Protein AF-A0A0M0EBL1-F1 (afdb_monomer_lite)

Radius of gyration: 18.57 Å; chains: 1; bounding box: 41×46×45 Å

Organism: Komagataeibacter europaeus (NCBI:txid33995)

Foldseek 3Di:
DDLCVPDDFDPAQVSQLVCLLVLLVSVVVDPLLVLLVVLLVVCVVVPPDPVLSVVLVVLVVVLVVLSVCSNVPPDRDGSVVSSSVSVVSSVVSSCSSVCVVVVVPDDPVVVVVVVVVVVVVCVVDPDPD

Structure (mmCIF, N/CA/C/O backbone):
data_AF-A0A0M0EBL1-F1
#
_entry.id   AF-A0A0M0EBL1-F1
#
loop_
_atom_site.group_PDB
_atom_site.id
_atom_site.type_symbol
_atom_site.label_atom_id
_atom_site.label_alt_id
_atom_site.label_comp_id
_atom_site.label_asym_id
_atom_site.label_entity_id
_atom_site.label_seq_id
_atom_site.pdbx_PDB_ins_code
_atom_site.Cartn_x
_atom_site.Cartn_y
_atom_site.Cartn_z
_atom_site.occupancy
_atom_site.B_iso_or_equiv
_atom_site.auth_seq_id
_atom_site.auth_comp_id
_atom_site.auth_asym_id
_atom_site.auth_atom_id
_atom_site.pdbx_PDB_model_num
ATOM 1 N N . MET A 1 1 ? -10.973 3.419 -10.672 1.00 40.84 1 MET A N 1
ATOM 2 C CA . MET A 1 1 ? -10.122 3.968 -11.747 1.00 40.84 1 MET A CA 1
ATOM 3 C C . MET A 1 1 ? -8.668 3.792 -11.347 1.00 40.84 1 MET A C 1
ATOM 5 O O . MET A 1 1 ? -8.331 4.115 -10.212 1.00 40.84 1 MET A O 1
ATOM 9 N N . SER A 1 2 ? -7.864 3.174 -12.217 1.00 51.56 2 SER A N 1
ATOM 10 C CA . SER A 1 2 ? -6.427 2.976 -11.997 1.00 51.56 2 SER A CA 1
ATOM 11 C C . SER A 1 2 ? -5.729 4.333 -12.048 1.00 51.56 2 SER A C 1
ATOM 13 O O . SER A 1 2 ? -5.888 5.044 -13.029 1.00 51.56 2 SER A O 1
ATOM 15 N N . ILE A 1 3 ? -4.988 4.693 -10.998 1.00 57.34 3 ILE A N 1
ATOM 16 C CA . ILE A 1 3 ? -4.195 5.938 -10.930 1.00 57.34 3 ILE A CA 1
ATOM 17 C C . ILE A 1 3 ? -2.992 5.890 -11.888 1.00 57.34 3 ILE A C 1
ATOM 19 O O . ILE A 1 3 ? -2.405 6.918 -12.183 1.00 57.34 3 ILE A O 1
ATOM 23 N N . LEU A 1 4 ? -2.690 4.717 -12.455 1.00 63.62 4 LEU A N 1
ATOM 24 C CA . LEU A 1 4 ? -1.672 4.550 -13.494 1.00 63.62 4 LEU A CA 1
ATOM 25 C C . LEU A 1 4 ? -2.173 4.992 -14.886 1.00 63.62 4 LEU A C 1
ATOM 27 O O . LEU A 1 4 ? -1.568 4.633 -15.887 1.00 63.62 4 LEU A O 1
ATOM 31 N N . SER A 1 5 ? -3.308 5.700 -14.978 1.00 58.47 5 SER A N 1
ATOM 32 C CA . SER A 1 5 ? -4.013 5.992 -16.238 1.00 58.47 5 SER A CA 1
ATOM 33 C C . SER A 1 5 ? -3.237 6.853 -17.234 1.00 58.47 5 SER A C 1
ATOM 35 O O . SER A 1 5 ? -3.636 6.927 -18.391 1.00 58.47 5 SER A O 1
ATOM 37 N N . GLU A 1 6 ? -2.163 7.507 -16.799 1.00 59.78 6 GLU A N 1
ATOM 38 C CA . GLU A 1 6 ? -1.393 8.437 -17.631 1.00 59.78 6 GLU A CA 1
ATOM 39 C C . GLU A 1 6 ? -0.140 7.806 -18.247 1.00 59.78 6 GLU A C 1
ATOM 41 O O . GLU A 1 6 ? 0.386 8.321 -19.230 1.00 59.78 6 GLU A O 1
ATOM 46 N N . LEU A 1 7 ? 0.332 6.681 -17.705 1.00 63.81 7 LEU A N 1
ATOM 47 C CA . LEU A 1 7 ? 1.529 6.003 -18.194 1.00 63.81 7 LEU A CA 1
ATOM 48 C C . LEU A 1 7 ? 1.127 4.749 -18.970 1.00 63.81 7 LEU A C 1
ATOM 50 O O . LEU A 1 7 ? 0.432 3.866 -18.462 1.00 63.81 7 LEU A O 1
ATOM 54 N N . ALA A 1 8 ? 1.550 4.698 -20.233 1.00 68.31 8 ALA A N 1
ATOM 55 C CA . ALA A 1 8 ? 1.314 3.555 -21.101 1.00 68.31 8 ALA A CA 1
ATOM 56 C C . ALA A 1 8 ? 2.033 2.307 -20.569 1.00 68.31 8 ALA A C 1
ATOM 58 O O . ALA A 1 8 ? 3.132 2.390 -20.017 1.00 68.31 8 ALA A O 1
ATOM 59 N N . ILE A 1 9 ? 1.425 1.138 -20.784 1.00 79.38 9 ILE A N 1
ATOM 60 C CA . ILE A 1 9 ? 2.048 -0.156 -20.487 1.00 79.38 9 ILE A CA 1
ATOM 61 C C . ILE A 1 9 ? 3.363 -0.236 -21.284 1.00 79.38 9 ILE A C 1
ATOM 63 O O . ILE A 1 9 ? 3.323 -0.079 -22.508 1.00 79.38 9 ILE A O 1
ATOM 67 N N . PRO A 1 10 ? 4.520 -0.450 -20.632 1.00 76.12 10 PRO A N 1
ATOM 68 C CA . PRO A 1 10 ? 5.790 -0.540 -21.335 1.00 76.12 10 PRO A CA 1
ATOM 69 C C . PRO A 1 10 ? 5.803 -1.787 -22.224 1.00 76.12 10 PRO A C 1
ATOM 71 O O . PRO A 1 10 ? 5.422 -2.874 -21.792 1.00 76.12 10 PRO A O 1
ATOM 74 N N . LEU A 1 11 ? 6.252 -1.632 -23.469 1.00 76.94 11 LEU A N 1
ATOM 75 C CA . LEU A 1 11 ? 6.288 -2.712 -24.462 1.00 76.94 11 LEU A CA 1
ATOM 76 C C . LEU A 1 11 ? 7.684 -3.336 -24.593 1.00 76.94 11 LEU A C 1
ATOM 78 O O . LEU A 1 11 ? 7.825 -4.426 -25.146 1.00 76.94 11 LEU A O 1
ATOM 82 N N . THR A 1 12 ? 8.715 -2.659 -24.081 1.00 79.50 12 THR A N 1
ATOM 83 C CA . THR A 1 12 ? 10.103 -3.136 -24.062 1.00 79.50 12 THR A CA 1
ATOM 84 C C . THR A 1 12 ? 10.696 -3.072 -22.657 1.00 79.50 12 THR A C 1
ATOM 86 O O . THR A 1 12 ? 10.212 -2.348 -21.789 1.00 79.50 12 THR A O 1
ATOM 89 N N . ARG A 1 13 ? 11.793 -3.807 -22.435 1.00 76.19 13 ARG A N 1
ATOM 90 C CA . ARG A 1 13 ? 12.517 -3.798 -21.156 1.00 76.19 13 ARG A CA 1
ATOM 91 C C . ARG A 1 13 ? 13.063 -2.414 -20.798 1.00 76.19 13 ARG A C 1
ATOM 93 O O . ARG A 1 13 ? 12.970 -2.020 -19.644 1.00 76.19 13 ARG A O 1
ATOM 100 N N . GLU A 1 14 ? 13.630 -1.701 -21.766 1.00 77.06 14 GLU A N 1
ATOM 101 C CA . GLU A 1 14 ? 14.154 -0.340 -21.568 1.00 77.06 14 GLU A CA 1
ATOM 102 C C . GLU A 1 14 ? 13.026 0.608 -21.154 1.00 77.06 14 GLU A C 1
ATOM 104 O O . GLU A 1 14 ? 13.131 1.271 -20.129 1.00 77.06 14 GLU A O 1
ATOM 109 N N . GLN A 1 15 ? 11.875 0.533 -21.830 1.00 79.50 15 GLN A N 1
ATOM 110 C CA . GLN A 1 15 ? 10.682 1.273 -21.419 1.00 79.50 15 GLN A CA 1
ATOM 111 C C . GLN A 1 15 ? 10.203 0.864 -20.024 1.00 79.50 15 GLN A C 1
ATOM 113 O O . GLN A 1 15 ? 9.741 1.717 -19.274 1.00 79.50 15 GLN A O 1
ATOM 118 N N . SER A 1 16 ? 10.292 -0.416 -19.643 1.00 80.69 16 SER A N 1
ATOM 119 C CA . SER A 1 16 ? 9.931 -0.847 -18.287 1.00 80.69 16 SER A CA 1
ATOM 120 C C . SER A 1 16 ? 10.831 -0.223 -17.225 1.00 80.69 16 SER A C 1
ATOM 122 O O . SER A 1 16 ? 10.315 0.144 -16.174 1.00 80.69 16 SER A O 1
ATOM 124 N N . ILE A 1 17 ? 12.134 -0.091 -17.495 1.00 78.25 17 ILE A N 1
ATOM 125 C CA . ILE A 1 17 ? 13.097 0.579 -16.608 1.00 78.25 17 ILE A CA 1
ATOM 126 C C . ILE A 1 17 ? 12.751 2.066 -16.502 1.00 78.25 17 ILE A C 1
ATOM 128 O O . ILE A 1 17 ? 12.546 2.558 -15.395 1.00 78.25 17 ILE A O 1
ATOM 132 N N . ASP A 1 18 ? 12.572 2.744 -17.636 1.00 79.25 18 ASP A N 1
ATOM 133 C CA . ASP A 1 18 ? 12.299 4.186 -17.673 1.00 79.25 18 ASP A CA 1
ATOM 134 C C . ASP A 1 18 ? 10.945 4.552 -17.038 1.00 79.25 18 ASP A C 1
ATOM 136 O O . ASP A 1 18 ? 10.793 5.602 -16.412 1.00 79.25 18 ASP A O 1
ATOM 140 N N . THR A 1 19 ? 9.939 3.680 -17.167 1.00 86.19 19 THR A N 1
ATOM 141 C CA . THR A 1 19 ? 8.587 3.926 -16.631 1.00 86.19 19 THR A CA 1
ATOM 142 C C . THR A 1 19 ? 8.412 3.504 -15.175 1.00 86.19 19 THR A C 1
ATOM 144 O O . THR A 1 19 ? 7.526 4.033 -14.501 1.00 86.19 19 THR A O 1
ATOM 147 N N . ALA A 1 20 ? 9.229 2.585 -14.650 1.00 90.50 20 ALA A N 1
ATOM 148 C CA . ALA A 1 20 ? 9.057 2.061 -13.294 1.00 90.50 20 ALA A CA 1
ATOM 149 C C . ALA A 1 20 ? 9.201 3.139 -12.213 1.00 90.50 20 ALA A C 1
ATOM 151 O O . ALA A 1 20 ? 8.329 3.250 -11.344 1.00 90.50 20 ALA A O 1
ATOM 152 N N . SER A 1 21 ? 10.233 3.981 -12.304 1.00 90.06 21 SER A N 1
ATOM 153 C CA . SER A 1 21 ? 10.425 5.085 -11.359 1.00 90.06 21 SER A CA 1
ATOM 154 C C . SER A 1 21 ? 9.275 6.098 -11.452 1.00 90.06 21 SER A C 1
ATOM 156 O O . SER A 1 21 ? 8.808 6.597 -10.430 1.00 90.06 21 SER A O 1
ATOM 158 N N . ALA A 1 22 ? 8.734 6.339 -12.653 1.00 89.69 22 ALA A N 1
ATOM 159 C CA . ALA A 1 22 ? 7.569 7.206 -12.835 1.00 89.69 22 ALA A CA 1
ATOM 160 C C . ALA A 1 22 ? 6.302 6.622 -12.181 1.00 89.69 22 ALA A C 1
ATOM 162 O O . ALA A 1 22 ? 5.546 7.353 -11.537 1.00 89.69 22 ALA A O 1
ATOM 163 N N . TYR A 1 23 ? 6.091 5.301 -12.264 1.00 92.31 23 TYR A N 1
ATOM 164 C CA . TYR A 1 23 ? 5.023 4.638 -11.514 1.00 92.31 23 TYR A CA 1
ATOM 165 C C . TYR A 1 23 ? 5.208 4.789 -10.003 1.00 92.31 23 TYR A C 1
ATOM 167 O O . TYR A 1 23 ? 4.228 5.054 -9.307 1.00 92.31 23 TYR A O 1
ATOM 175 N N . ALA A 1 24 ? 6.432 4.653 -9.480 1.00 93.69 24 ALA A N 1
ATOM 176 C CA . ALA A 1 24 ? 6.692 4.856 -8.055 1.00 93.69 24 ALA A CA 1
ATOM 177 C C . ALA A 1 24 ? 6.256 6.258 -7.601 1.00 93.69 24 ALA A C 1
ATOM 179 O O . ALA A 1 24 ? 5.511 6.384 -6.627 1.00 93.69 24 ALA A O 1
ATOM 180 N N . GLU A 1 25 ? 6.638 7.298 -8.345 1.00 91.88 25 GLU A N 1
ATOM 181 C CA . GLU A 1 25 ? 6.262 8.685 -8.048 1.00 91.88 25 GLU A CA 1
ATOM 182 C C . GLU A 1 25 ? 4.747 8.917 -8.122 1.00 91.88 25 GLU A C 1
ATOM 184 O O . GLU A 1 25 ? 4.162 9.510 -7.209 1.00 91.88 25 GLU A O 1
ATOM 189 N N . GLN A 1 26 ? 4.067 8.375 -9.138 1.00 91.44 26 GLN A N 1
ATOM 190 C CA . GLN A 1 26 ? 2.604 8.453 -9.222 1.00 91.44 26 GLN A CA 1
ATOM 191 C C . GLN A 1 26 ? 1.916 7.772 -8.034 1.00 91.44 26 GLN A C 1
ATOM 193 O O . GLN A 1 26 ? 0.955 8.305 -7.468 1.00 91.44 26 GLN A O 1
ATOM 198 N N . ILE A 1 27 ? 2.407 6.602 -7.618 1.00 93.25 27 ILE A N 1
ATOM 199 C CA . ILE A 1 27 ? 1.842 5.873 -6.481 1.00 93.25 27 ILE A CA 1
ATOM 200 C C . ILE A 1 27 ? 2.079 6.646 -5.176 1.00 93.25 27 ILE A C 1
ATOM 202 O O . ILE A 1 27 ? 1.147 6.773 -4.376 1.00 93.25 27 ILE A O 1
ATOM 206 N N . LYS A 1 28 ? 3.272 7.218 -4.968 1.00 93.19 28 LYS A N 1
ATOM 207 C CA . LYS A 1 28 ? 3.573 8.078 -3.808 1.00 93.19 28 LYS A CA 1
ATOM 208 C C . LYS A 1 28 ? 2.675 9.314 -3.756 1.00 93.19 28 LYS A C 1
ATOM 210 O O . LYS A 1 28 ? 2.193 9.690 -2.688 1.00 93.19 28 LYS A O 1
ATOM 215 N N . GLY A 1 29 ? 2.406 9.920 -4.913 1.00 90.56 29 GLY A N 1
ATOM 216 C CA . GLY A 1 29 ? 1.493 11.053 -5.052 1.00 90.56 29 GLY A CA 1
ATOM 217 C C . GLY A 1 29 ? 0.014 10.698 -4.864 1.00 90.56 29 GLY A C 1
ATOM 218 O O . GLY A 1 29 ? -0.812 11.600 -4.674 1.00 90.56 29 GLY A O 1
ATOM 219 N N . SER A 1 30 ? -0.334 9.407 -4.884 1.00 90.31 30 SER A N 1
ATOM 220 C CA . SER A 1 30 ? -1.722 8.961 -4.933 1.00 90.31 30 SER A CA 1
ATOM 221 C C . SER A 1 30 ? -2.546 9.415 -3.716 1.00 90.31 30 SER A C 1
ATOM 223 O O . SER A 1 30 ? -2.118 9.267 -2.565 1.00 90.31 30 SER A O 1
ATOM 225 N N . PRO A 1 31 ? -3.790 9.896 -3.925 1.00 91.31 31 PRO A N 1
ATOM 226 C CA . PRO A 1 31 ? -4.696 10.217 -2.823 1.00 91.31 31 PRO A CA 1
ATOM 227 C C . PRO A 1 31 ? -4.925 9.025 -1.894 1.00 91.31 31 PRO A C 1
ATOM 229 O O . PRO A 1 31 ? -5.029 9.188 -0.686 1.00 91.31 31 PRO A O 1
ATOM 232 N N . ARG A 1 32 ? -4.946 7.812 -2.451 1.00 89.88 32 ARG A N 1
ATOM 233 C CA . ARG A 1 32 ? -5.242 6.595 -1.701 1.00 89.88 32 ARG A CA 1
ATOM 234 C C . ARG A 1 32 ? -4.150 6.227 -0.700 1.00 89.88 32 ARG A C 1
ATOM 236 O O . ARG A 1 32 ? -4.478 5.832 0.412 1.00 89.88 32 ARG A O 1
ATOM 243 N N . LEU A 1 33 ? -2.876 6.402 -1.051 1.00 91.38 33 LEU A N 1
ATOM 244 C CA . LEU A 1 33 ? -1.782 6.193 -0.101 1.00 91.38 33 LEU A CA 1
ATOM 245 C C . LEU A 1 33 ? -1.860 7.199 1.062 1.00 91.38 33 LEU A C 1
ATOM 247 O O . LEU A 1 33 ? -1.676 6.826 2.220 1.00 91.38 33 LEU A O 1
ATOM 251 N N . LYS A 1 34 ? -2.227 8.457 0.771 1.00 92.69 34 LYS A N 1
ATOM 252 C CA . LYS A 1 34 ? -2.482 9.484 1.799 1.00 92.69 34 LYS A CA 1
ATOM 253 C C . LYS A 1 34 ? -3.669 9.107 2.692 1.00 92.69 34 LYS A C 1
ATOM 255 O O . LYS A 1 34 ? -3.595 9.249 3.910 1.00 92.69 34 LYS A O 1
ATOM 260 N N . THR A 1 35 ? -4.749 8.596 2.103 1.00 93.69 35 THR A N 1
ATOM 261 C CA . THR A 1 35 ? -5.931 8.126 2.837 1.00 93.69 35 THR A CA 1
ATOM 262 C C . THR A 1 35 ? -5.615 6.915 3.721 1.00 93.69 35 THR A C 1
ATOM 264 O O . THR A 1 35 ? -6.038 6.895 4.873 1.00 93.69 35 THR A O 1
ATOM 267 N N . LEU A 1 36 ? -4.789 5.971 3.257 1.00 95.12 36 LEU A N 1
ATOM 268 C CA . LEU A 1 36 ? -4.292 4.859 4.073 1.00 95.12 36 LEU A CA 1
ATOM 269 C C . LEU A 1 36 ? -3.507 5.358 5.295 1.00 95.12 36 LEU A C 1
ATOM 271 O O . LEU A 1 36 ? -3.781 4.928 6.416 1.00 95.12 36 LEU A O 1
ATOM 275 N N . ALA A 1 37 ? -2.576 6.300 5.108 1.00 94.81 37 ALA A N 1
ATOM 276 C CA . ALA A 1 37 ? -1.832 6.893 6.221 1.00 94.81 37 ALA A CA 1
ATOM 277 C C . ALA A 1 37 ? -2.770 7.560 7.245 1.00 94.81 37 ALA A C 1
ATOM 279 O O . ALA A 1 37 ? -2.623 7.348 8.453 1.00 94.81 37 ALA A O 1
ATOM 280 N N . TYR A 1 38 ? -3.776 8.299 6.763 1.00 95.38 38 TYR A N 1
ATOM 281 C CA . TYR A 1 38 ? -4.814 8.896 7.604 1.00 95.38 38 TYR A CA 1
ATOM 282 C C . TYR A 1 38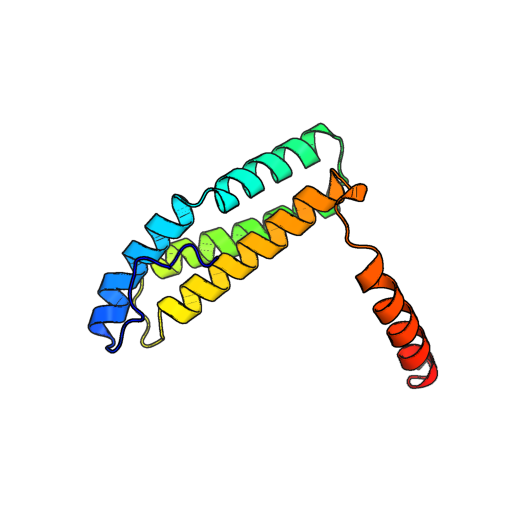 ? -5.593 7.840 8.402 1.00 95.38 38 TYR A C 1
ATOM 284 O O . TYR A 1 38 ? -5.688 7.951 9.624 1.00 95.38 38 TYR A O 1
ATOM 292 N N . TRP A 1 39 ? -6.111 6.789 7.756 1.00 94.88 39 TRP A N 1
ATOM 293 C CA . TRP A 1 39 ? -6.887 5.756 8.452 1.00 94.88 39 TRP A CA 1
ATOM 294 C C . TRP A 1 39 ? -6.051 4.950 9.430 1.00 94.88 39 TRP A C 1
ATOM 296 O O . TRP A 1 39 ? -6.530 4.649 10.520 1.00 94.88 39 TRP A O 1
ATOM 306 N N . ARG A 1 40 ? -4.793 4.652 9.097 1.00 94.81 40 ARG A N 1
ATOM 307 C CA . ARG A 1 40 ? -3.864 4.001 10.024 1.00 94.81 40 ARG A CA 1
ATOM 308 C C . ARG A 1 40 ? -3.671 4.849 11.281 1.00 94.81 40 ARG A C 1
ATOM 310 O O . ARG A 1 40 ? -3.728 4.321 12.390 1.00 94.81 40 ARG A O 1
ATOM 317 N N . PHE A 1 41 ? -3.449 6.156 11.127 1.00 95.31 41 PHE A N 1
ATOM 318 C CA . PHE A 1 41 ? -3.310 7.074 12.261 1.00 95.31 41 PHE A CA 1
ATOM 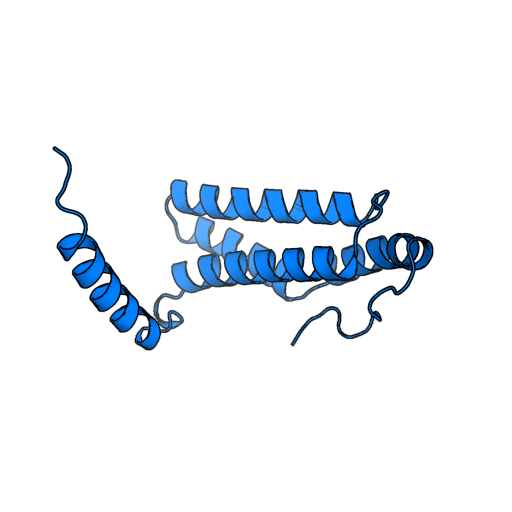319 C C . PHE A 1 41 ? -4.594 7.129 13.101 1.00 95.31 41 PHE A C 1
ATOM 321 O O . PHE A 1 41 ? -4.548 6.904 14.309 1.00 95.31 41 PHE A O 1
ATOM 328 N N . ARG A 1 42 ? -5.750 7.306 12.451 1.00 95.38 42 ARG A N 1
ATOM 329 C CA . ARG A 1 42 ? -7.066 7.324 13.108 1.00 95.38 42 ARG A CA 1
ATOM 330 C C . ARG A 1 42 ? -7.386 6.022 13.836 1.00 95.38 42 ARG A C 1
ATOM 332 O O . ARG A 1 42 ? -7.929 6.071 14.933 1.00 95.38 42 ARG A O 1
ATOM 339 N N . ALA A 1 43 ? -7.022 4.871 13.271 1.00 94.00 43 ALA A N 1
ATOM 340 C CA . ALA A 1 43 ? -7.196 3.577 13.921 1.00 94.00 43 ALA A CA 1
ATOM 341 C C . ALA A 1 43 ? -6.434 3.487 15.238 1.00 94.00 43 ALA A C 1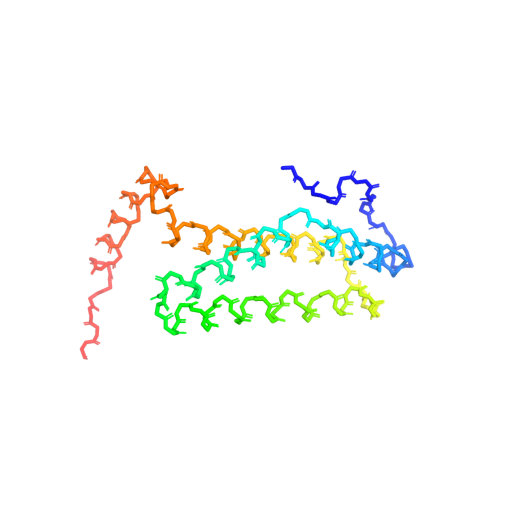
ATOM 343 O O . ALA A 1 43 ? -6.977 3.013 16.235 1.00 94.00 43 ALA A O 1
ATOM 344 N N . LYS A 1 44 ? -5.212 4.018 15.277 1.00 93.62 44 LYS A N 1
ATOM 345 C CA . LYS A 1 44 ? -4.439 4.088 16.515 1.00 93.62 44 LYS A CA 1
ATOM 346 C C . LYS A 1 44 ? -5.080 5.033 17.539 1.00 93.62 44 LYS A C 1
ATOM 348 O O . LYS A 1 44 ? -5.188 4.659 18.701 1.00 93.62 44 LYS A O 1
ATOM 353 N N . GLU A 1 45 ? -5.518 6.223 17.123 1.00 95.25 45 GLU A N 1
ATOM 354 C CA . GLU A 1 45 ? -6.169 7.197 18.019 1.00 95.25 45 GLU A CA 1
ATOM 355 C C . GLU A 1 45 ? -7.469 6.668 18.635 1.00 95.25 45 GLU A C 1
ATOM 357 O O . GLU A 1 45 ? -7.754 6.936 19.797 1.00 95.25 45 GLU A O 1
ATOM 362 N N . GLN A 1 46 ? -8.243 5.893 17.875 1.00 94.00 46 GLN A N 1
ATOM 363 C CA . GLN A 1 46 ? -9.506 5.309 18.335 1.00 94.00 46 GLN A CA 1
ATOM 364 C C . GLN A 1 46 ? -9.327 4.010 19.136 1.00 94.00 46 GLN A C 1
ATOM 366 O O . GLN A 1 46 ? -10.303 3.318 19.417 1.00 94.00 46 GLN A O 1
ATOM 371 N N . GLY A 1 47 ? -8.093 3.659 19.509 1.00 93.81 47 GLY A N 1
ATOM 372 C CA . GLY A 1 47 ? -7.823 2.501 20.358 1.00 93.81 47 GLY A CA 1
ATOM 373 C C . GLY A 1 47 ? -8.007 1.156 19.653 1.00 93.81 47 GLY A C 1
ATOM 374 O O . GLY A 1 47 ? -8.350 0.172 20.308 1.00 93.81 47 GLY A O 1
ATOM 375 N N . ALA A 1 48 ? -7.781 1.083 18.334 1.00 94.62 48 ALA A N 1
ATOM 376 C CA . ALA A 1 48 ? -7.773 -0.201 17.641 1.00 94.62 48 ALA A CA 1
ATOM 377 C C . ALA A 1 48 ? -6.754 -1.167 18.286 1.00 94.62 48 ALA A C 1
ATOM 379 O O . ALA A 1 48 ? -5.664 -0.738 18.686 1.00 94.62 48 ALA A O 1
ATOM 380 N N . PRO A 1 49 ? -7.061 -2.476 18.367 1.00 96.50 49 PRO A N 1
ATOM 381 C CA . PRO A 1 49 ? -6.174 -3.472 18.933 1.00 96.50 49 PRO A CA 1
ATOM 382 C C . PRO A 1 49 ? -4.785 -3.436 18.309 1.00 96.50 49 PRO A C 1
ATOM 384 O O . PRO A 1 49 ? -4.621 -3.294 17.095 1.00 96.50 49 PRO A O 1
ATOM 387 N N . ALA A 1 50 ? -3.767 -3.667 19.137 1.00 95.12 50 ALA A N 1
ATOM 388 C CA . ALA A 1 50 ? -2.379 -3.656 18.688 1.00 95.12 50 ALA A CA 1
ATOM 389 C C . ALA A 1 50 ? -2.107 -4.659 17.551 1.00 95.12 50 ALA A C 1
ATOM 391 O O . ALA A 1 50 ? -1.293 -4.376 16.674 1.00 95.12 50 ALA A O 1
ATOM 392 N N . TRP A 1 51 ? -2.789 -5.811 17.535 1.00 96.06 51 TRP A N 1
ATOM 393 C CA . TRP A 1 51 ? -2.656 -6.793 16.452 1.00 96.06 51 TRP A CA 1
ATOM 394 C C . TRP A 1 51 ? -3.169 -6.250 15.111 1.00 96.06 51 TRP A C 1
ATOM 396 O O . TRP A 1 51 ? -2.560 -6.516 14.079 1.00 96.06 51 TRP A O 1
ATOM 406 N N . PHE A 1 52 ? -4.237 -5.446 15.125 1.00 95.50 52 PHE A N 1
ATOM 407 C CA . PHE A 1 52 ? -4.826 -4.866 13.920 1.00 95.50 52 PHE A CA 1
ATOM 408 C C . PHE A 1 52 ? -3.911 -3.791 13.333 1.00 95.50 52 PHE A C 1
ATOM 410 O O . PHE A 1 52 ? -3.625 -3.799 12.138 1.00 95.50 52 PHE A O 1
ATOM 417 N N . ILE A 1 53 ? -3.368 -2.921 14.191 1.00 95.81 53 ILE A N 1
ATOM 418 C CA . ILE A 1 53 ? -2.373 -1.925 13.777 1.00 95.81 53 ILE A CA 1
ATOM 419 C C . ILE A 1 53 ? -1.134 -2.606 13.189 1.00 95.81 53 ILE A C 1
ATOM 421 O O . ILE A 1 53 ? -0.686 -2.218 12.114 1.00 95.81 53 ILE A O 1
ATOM 425 N N . LYS A 1 54 ? -0.619 -3.660 13.838 1.00 95.69 54 LYS A N 1
ATOM 426 C CA . LYS A 1 54 ? 0.517 -4.433 13.312 1.00 95.69 54 LYS A CA 1
ATOM 427 C C . LYS A 1 54 ? 0.220 -5.050 11.946 1.00 95.69 54 LYS A C 1
ATOM 429 O O . LYS A 1 54 ? 1.090 -5.033 11.087 1.00 95.69 54 LYS A O 1
ATOM 434 N N . MET A 1 55 ? -0.987 -5.572 11.739 1.00 95.25 55 MET A N 1
ATOM 435 C CA . MET A 1 55 ? -1.397 -6.128 10.448 1.00 95.25 55 MET A CA 1
ATOM 436 C C . MET A 1 55 ? -1.394 -5.058 9.345 1.00 95.25 55 MET A C 1
ATOM 438 O O . MET A 1 55 ? -0.840 -5.302 8.278 1.00 95.25 55 MET A O 1
ATOM 442 N N . ILE A 1 56 ? -1.926 -3.856 9.608 1.00 94.88 56 ILE A N 1
ATOM 443 C CA . ILE A 1 56 ? -1.832 -2.735 8.654 1.00 94.88 56 ILE A CA 1
ATOM 444 C C . ILE A 1 56 ? -0.367 -2.365 8.397 1.00 94.88 56 ILE A C 1
ATOM 446 O O . ILE A 1 56 ? 0.022 -2.168 7.249 1.00 94.88 56 ILE A O 1
ATOM 450 N N . ASP A 1 57 ? 0.450 -2.273 9.447 1.00 95.75 57 ASP A N 1
ATOM 451 C CA . ASP A 1 57 ? 1.857 -1.887 9.323 1.00 95.75 57 ASP A CA 1
ATOM 452 C C . ASP A 1 57 ? 2.661 -2.907 8.488 1.00 95.75 57 ASP A C 1
ATOM 454 O O . ASP A 1 57 ? 3.553 -2.508 7.739 1.00 95.75 57 ASP A O 1
ATOM 458 N N . VAL A 1 58 ? 2.319 -4.202 8.543 1.00 96.00 58 VAL A N 1
ATOM 459 C CA . VAL A 1 58 ? 2.892 -5.234 7.658 1.00 96.00 58 VAL A CA 1
ATOM 460 C C . VAL A 1 58 ? 2.567 -4.941 6.192 1.00 96.00 58 VAL A C 1
ATOM 462 O O . VAL A 1 58 ? 3.479 -4.926 5.365 1.00 96.00 58 VAL A O 1
ATOM 465 N N . GLU A 1 59 ? 1.306 -4.650 5.868 1.00 94.62 59 GLU A N 1
ATOM 466 C CA . GLU A 1 59 ? 0.899 -4.311 4.497 1.00 94.62 59 GLU A CA 1
ATOM 467 C C . GLU A 1 59 ? 1.569 -3.020 4.006 1.00 94.62 59 GLU A C 1
ATOM 469 O O . GLU A 1 59 ? 2.085 -2.958 2.888 1.00 94.62 59 GLU A O 1
ATOM 474 N N . VAL A 1 60 ? 1.643 -1.996 4.862 1.00 95.31 60 VAL A N 1
ATOM 475 C CA . VAL A 1 60 ? 2.348 -0.740 4.564 1.00 95.31 60 VAL A CA 1
ATOM 476 C C . VAL A 1 60 ? 3.830 -0.996 4.293 1.00 95.31 60 VAL A C 1
ATOM 478 O O . VAL A 1 60 ? 4.371 -0.456 3.330 1.00 95.31 60 VAL A O 1
ATOM 481 N N . ASN A 1 61 ? 4.486 -1.853 5.076 1.00 96.50 61 ASN A N 1
ATOM 482 C CA . ASN A 1 61 ? 5.883 -2.211 4.848 1.00 96.50 61 ASN A CA 1
ATOM 483 C C . ASN A 1 61 ? 6.080 -2.926 3.499 1.00 96.50 61 ASN A C 1
ATOM 485 O O . ASN A 1 61 ? 7.036 -2.644 2.778 1.00 96.50 61 ASN A O 1
ATOM 489 N N . VAL A 1 62 ? 5.156 -3.812 3.111 1.00 96.44 62 VAL A N 1
ATOM 490 C CA . VAL A 1 62 ? 5.173 -4.434 1.777 1.00 96.44 62 VAL A CA 1
ATOM 491 C C . VAL A 1 62 ? 5.035 -3.374 0.683 1.00 96.44 62 VAL A C 1
ATOM 493 O O . VAL A 1 62 ? 5.790 -3.407 -0.288 1.00 96.44 62 VAL A O 1
ATOM 496 N N . ILE A 1 63 ? 4.116 -2.417 0.834 1.00 96.00 63 ILE A N 1
ATOM 497 C CA . ILE A 1 63 ? 3.926 -1.316 -0.122 1.00 96.00 63 ILE A CA 1
ATOM 498 C C . ILE A 1 63 ? 5.208 -0.484 -0.256 1.00 96.00 63 ILE A C 1
ATOM 500 O O . ILE A 1 63 ? 5.652 -0.254 -1.379 1.00 96.00 63 ILE A O 1
ATOM 504 N N . ILE A 1 64 ? 5.832 -0.093 0.861 1.00 96.19 64 ILE A N 1
ATOM 505 C CA . ILE A 1 64 ? 7.095 0.666 0.876 1.00 96.19 64 ILE A CA 1
ATOM 506 C C . ILE A 1 64 ? 8.186 -0.095 0.119 1.00 96.19 64 ILE A C 1
ATOM 508 O O . ILE A 1 64 ? 8.784 0.454 -0.802 1.00 96.19 64 ILE A O 1
ATOM 512 N N . ASN A 1 65 ? 8.395 -1.376 0.429 1.00 96.69 65 ASN A N 1
ATOM 513 C CA . ASN A 1 65 ? 9.408 -2.185 -0.252 1.00 96.69 65 ASN A CA 1
ATOM 514 C C . ASN A 1 65 ? 9.154 -2.295 -1.761 1.00 96.69 65 ASN A C 1
ATOM 516 O O . ASN A 1 65 ? 10.090 -2.306 -2.557 1.00 96.69 65 ASN A O 1
ATOM 520 N N . ARG A 1 66 ? 7.889 -2.368 -2.184 1.00 95.38 66 ARG A N 1
ATOM 521 C CA . ARG A 1 66 ? 7.547 -2.401 -3.612 1.00 95.38 66 ARG A CA 1
ATOM 522 C C . ARG A 1 66 ? 7.784 -1.065 -4.304 1.00 95.38 66 ARG A C 1
ATOM 524 O O . ARG A 1 66 ? 8.146 -1.078 -5.476 1.00 95.38 66 ARG A O 1
ATOM 531 N N . LEU A 1 67 ? 7.592 0.056 -3.612 1.00 95.56 67 LEU A N 1
ATOM 532 C CA . LEU A 1 67 ? 7.950 1.371 -4.143 1.00 95.56 67 LEU A CA 1
ATOM 533 C C . LEU A 1 67 ? 9.459 1.473 -4.363 1.00 95.56 67 LEU A C 1
ATOM 535 O O . LEU A 1 67 ? 9.855 1.803 -5.472 1.00 95.56 67 LEU A O 1
ATOM 539 N N . VAL A 1 68 ? 10.271 1.050 -3.389 1.00 96.06 68 VAL A N 1
ATOM 540 C CA . VAL A 1 68 ? 11.739 0.993 -3.536 1.00 96.06 68 VAL A CA 1
ATOM 541 C C . VAL A 1 68 ? 12.140 0.134 -4.739 1.00 96.06 68 VAL A C 1
ATOM 543 O O . VAL A 1 68 ? 12.948 0.545 -5.563 1.00 96.06 68 VAL A O 1
ATOM 546 N N . ILE A 1 69 ? 11.512 -1.035 -4.914 1.00 94.75 69 ILE A N 1
ATOM 547 C CA . ILE A 1 69 ? 11.769 -1.895 -6.082 1.00 94.75 69 ILE A CA 1
ATOM 548 C C . ILE A 1 69 ? 11.410 -1.199 -7.405 1.00 94.75 69 ILE A C 1
ATOM 550 O O . ILE A 1 69 ? 12.097 -1.425 -8.398 1.00 94.75 69 ILE A O 1
ATOM 554 N N . LEU A 1 70 ? 10.333 -0.409 -7.451 1.00 94.06 70 LEU A N 1
ATOM 555 C CA . LEU A 1 70 ? 9.958 0.363 -8.642 1.00 94.06 70 LEU A CA 1
ATOM 556 C C . LEU A 1 70 ? 10.939 1.507 -8.921 1.00 94.06 70 LEU A C 1
ATOM 558 O O . LEU A 1 70 ? 11.213 1.787 -10.082 1.00 94.06 70 LEU A O 1
ATOM 562 N N . GLU A 1 71 ? 11.480 2.146 -7.886 1.00 93.12 71 GLU A N 1
ATOM 563 C CA . GLU A 1 71 ? 12.494 3.196 -8.032 1.00 93.12 71 GLU A CA 1
ATOM 564 C C . GLU A 1 71 ? 13.815 2.642 -8.569 1.00 93.12 71 GLU A C 1
ATOM 566 O O . GLU A 1 71 ? 14.434 3.259 -9.431 1.00 93.12 71 GLU A O 1
ATOM 571 N N . GLU A 1 72 ? 14.207 1.458 -8.100 1.00 91.88 72 GLU A N 1
ATOM 572 C CA . GLU A 1 72 ? 15.454 0.770 -8.446 1.00 91.88 72 GLU A CA 1
ATOM 573 C C . GLU A 1 72 ? 15.220 -0.352 -9.473 1.00 91.88 72 GLU A C 1
ATOM 575 O O . GLU A 1 72 ? 15.782 -1.450 -9.380 1.00 91.88 72 GLU A O 1
ATOM 580 N N . TRP A 1 73 ? 14.332 -0.124 -10.445 1.00 90.88 73 TRP A N 1
ATOM 581 C CA . TRP A 1 73 ? 13.862 -1.188 -11.329 1.00 90.88 73 TRP A CA 1
ATOM 582 C C . TRP A 1 73 ? 14.966 -1.748 -12.235 1.00 90.88 73 TRP A C 1
ATOM 584 O O . TRP A 1 73 ? 15.235 -1.253 -13.323 1.00 90.88 73 TRP A O 1
ATOM 594 N N . GLY A 1 74 ? 15.576 -2.854 -11.810 1.00 82.06 74 GLY A N 1
ATOM 595 C CA . GLY A 1 74 ? 16.573 -3.601 -12.589 1.00 82.06 74 GLY A CA 1
ATOM 596 C C . GLY A 1 74 ? 16.046 -4.892 -13.227 1.00 82.06 74 GLY A C 1
ATOM 597 O O . GLY A 1 74 ? 16.824 -5.700 -13.741 1.00 82.06 74 GLY A O 1
ATOM 598 N N . ARG A 1 75 ? 14.736 -5.154 -13.149 1.00 75.25 75 ARG A N 1
ATOM 599 C CA . ARG A 1 75 ? 14.143 -6.464 -13.472 1.00 75.25 75 ARG A CA 1
ATOM 600 C C . ARG A 1 75 ? 13.735 -6.561 -14.944 1.00 75.25 75 ARG A C 1
ATOM 602 O O . ARG A 1 75 ? 13.357 -5.578 -15.564 1.00 75.25 75 ARG A O 1
ATOM 609 N N . ALA A 1 76 ? 13.742 -7.781 -15.485 1.00 69.44 76 ALA A N 1
ATOM 610 C CA . ALA A 1 76 ? 13.238 -8.072 -16.834 1.00 69.44 76 ALA A CA 1
ATOM 611 C C . ALA A 1 76 ? 11.698 -8.179 -16.916 1.00 69.44 76 ALA A C 1
ATOM 613 O O . ALA A 1 76 ? 11.166 -8.512 -17.969 1.00 69.44 76 ALA A O 1
ATOM 614 N N . GLY A 1 77 ? 10.991 -7.968 -15.800 1.00 76.62 77 GLY A N 1
ATOM 615 C CA . GLY A 1 77 ? 9.535 -8.088 -15.725 1.00 76.62 77 GLY A CA 1
ATOM 616 C C . GLY A 1 77 ? 8.797 -6.808 -16.119 1.00 76.62 77 GLY A C 1
ATOM 617 O O . GLY A 1 77 ? 9.391 -5.735 -16.197 1.00 76.62 77 GLY A O 1
ATOM 618 N N . ASP A 1 78 ? 7.482 -6.939 -16.294 1.00 85.81 78 ASP A N 1
ATOM 619 C CA . ASP A 1 78 ? 6.568 -5.829 -16.570 1.00 85.81 78 ASP A CA 1
ATOM 620 C C . ASP A 1 78 ? 6.379 -4.943 -15.322 1.00 85.81 78 ASP A C 1
ATOM 622 O O . ASP A 1 78 ? 5.774 -5.353 -14.320 1.00 85.81 78 ASP A O 1
ATOM 626 N N . SER A 1 79 ? 6.910 -3.719 -15.385 1.00 89.00 79 SER A N 1
ATOM 627 C CA . SER A 1 79 ? 6.798 -2.727 -14.313 1.00 89.00 79 SER A CA 1
ATOM 628 C C . SER A 1 79 ? 5.365 -2.222 -14.122 1.00 89.00 79 SER A C 1
ATOM 630 O O . SER A 1 79 ? 4.990 -1.913 -12.989 1.00 89.00 79 SER A O 1
ATOM 632 N N . TRP A 1 80 ? 4.519 -2.227 -15.162 1.00 90.06 80 TRP A N 1
ATOM 633 C CA . TRP A 1 80 ? 3.110 -1.835 -15.054 1.00 90.06 80 TRP A CA 1
ATOM 634 C C . TRP A 1 80 ? 2.299 -2.862 -14.270 1.00 90.06 80 TRP A C 1
ATOM 636 O O . TRP A 1 80 ? 1.533 -2.495 -13.373 1.00 90.06 80 TRP A O 1
ATOM 646 N N . ALA A 1 81 ? 2.483 -4.156 -14.546 1.00 88.94 81 ALA A N 1
ATOM 647 C CA . ALA A 1 81 ? 1.833 -5.213 -13.772 1.00 88.94 81 ALA A CA 1
ATOM 648 C C . ALA A 1 81 ? 2.261 -5.160 -12.297 1.00 88.94 81 ALA A C 1
ATOM 650 O O . ALA A 1 81 ? 1.434 -5.310 -11.390 1.00 88.94 81 ALA A O 1
ATOM 651 N N . PHE A 1 82 ? 3.545 -4.888 -12.045 1.00 92.38 8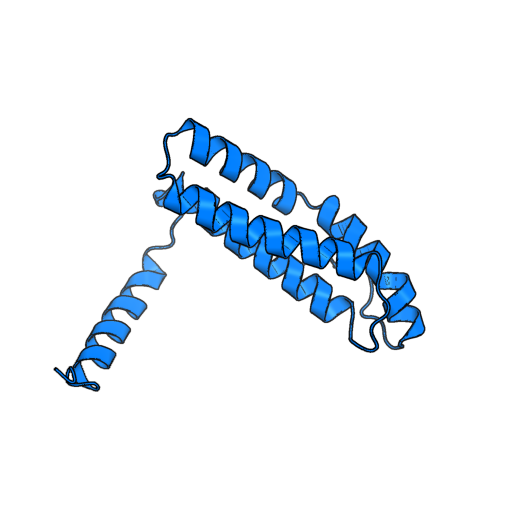2 PHE A N 1
ATOM 652 C CA . PHE A 1 82 ? 4.070 -4.738 -10.692 1.00 92.38 82 PHE A CA 1
ATOM 653 C C . PHE A 1 82 ? 3.484 -3.514 -9.974 1.00 92.38 82 PHE A C 1
ATOM 655 O O . PHE A 1 82 ? 2.996 -3.647 -8.850 1.00 92.38 82 PHE A O 1
ATOM 662 N N . ALA A 1 83 ? 3.452 -2.353 -10.630 1.00 93.25 83 ALA A N 1
ATOM 663 C CA . ALA A 1 83 ? 2.836 -1.130 -10.118 1.00 93.25 83 ALA A CA 1
ATOM 664 C C . ALA A 1 83 ? 1.331 -1.303 -9.858 1.00 93.25 83 ALA A C 1
ATOM 666 O O . ALA A 1 83 ? 0.825 -0.921 -8.799 1.00 93.25 83 ALA A O 1
ATOM 667 N N . SER A 1 84 ? 0.616 -1.956 -10.775 1.00 91.25 84 SER A N 1
ATOM 668 C CA . SER A 1 84 ? -0.813 -2.261 -10.642 1.00 91.25 84 SER A CA 1
ATOM 669 C C . SER A 1 84 ? -1.087 -3.148 -9.432 1.00 91.25 84 SER A C 1
ATOM 671 O O . SER A 1 84 ? -2.050 -2.930 -8.693 1.00 91.25 84 SER A O 1
ATOM 673 N N . HIS A 1 85 ? -0.222 -4.134 -9.189 1.00 92.94 85 HIS A N 1
ATOM 674 C CA . HIS A 1 85 ? -0.295 -4.959 -7.991 1.00 92.94 85 HIS A CA 1
ATOM 675 C C . HIS A 1 85 ? -0.073 -4.115 -6.729 1.00 92.94 85 HIS A C 1
ATOM 677 O O . HIS A 1 85 ? -0.860 -4.214 -5.789 1.00 92.94 85 HIS A O 1
ATOM 683 N N . THR A 1 86 ? 0.944 -3.250 -6.707 1.00 94.81 86 THR A N 1
ATOM 684 C CA . THR A 1 86 ? 1.202 -2.340 -5.578 1.00 94.81 86 THR A CA 1
ATOM 685 C C . THR A 1 86 ? -0.013 -1.455 -5.278 1.00 94.81 86 THR A C 1
ATOM 687 O O . THR A 1 86 ? -0.427 -1.344 -4.126 1.00 94.81 86 THR A O 1
ATOM 690 N N . MET A 1 87 ? -0.672 -0.916 -6.307 1.00 92.44 87 MET A N 1
ATOM 691 C CA . MET A 1 87 ? -1.915 -0.149 -6.155 1.00 92.44 87 MET A CA 1
ATOM 692 C C . MET A 1 87 ? -3.073 -0.970 -5.578 1.00 92.44 87 MET A C 1
ATOM 694 O O . MET A 1 87 ? -3.863 -0.447 -4.787 1.00 92.44 87 MET A O 1
ATOM 698 N N . ARG A 1 88 ? -3.183 -2.255 -5.939 1.00 92.19 88 ARG A N 1
ATOM 699 C CA . ARG A 1 88 ? -4.173 -3.164 -5.340 1.00 92.19 88 ARG A CA 1
ATOM 700 C C . ARG A 1 88 ? -3.891 -3.407 -3.860 1.00 92.19 88 ARG A C 1
ATOM 702 O O . ARG A 1 88 ? -4.836 -3.407 -3.083 1.00 92.19 88 ARG A O 1
ATOM 709 N N . LEU A 1 89 ? -2.631 -3.571 -3.460 1.00 93.44 89 LEU A N 1
ATOM 710 C CA . LEU A 1 89 ? -2.269 -3.713 -2.043 1.00 93.44 89 LEU A CA 1
ATOM 711 C C . LEU A 1 89 ? -2.652 -2.463 -1.245 1.00 93.44 89 LEU A C 1
ATOM 713 O O . LEU A 1 89 ? -3.303 -2.576 -0.211 1.00 93.44 89 LEU A O 1
ATOM 717 N N . ILE A 1 90 ? -2.352 -1.273 -1.778 1.00 94.88 90 ILE A N 1
ATOM 718 C CA . ILE A 1 90 ? -2.773 0.001 -1.175 1.00 94.88 90 ILE A CA 1
ATOM 719 C C . ILE A 1 90 ? -4.297 0.053 -1.031 1.00 94.88 90 ILE A C 1
ATOM 721 O O . ILE A 1 90 ? -4.793 0.445 0.020 1.00 94.88 90 ILE A O 1
ATOM 725 N N . TYR A 1 91 ? -5.045 -0.356 -2.061 1.00 92.19 91 TYR A N 1
ATOM 726 C CA . TYR A 1 91 ? -6.507 -0.438 -2.004 1.00 92.19 91 TYR A CA 1
ATOM 727 C C . TYR A 1 91 ? -7.006 -1.336 -0.877 1.00 92.19 91 TYR A C 1
ATOM 729 O O . TYR A 1 91 ? -7.879 -0.917 -0.121 1.00 92.19 91 TYR A O 1
ATOM 737 N N . TRP A 1 92 ? -6.459 -2.541 -0.741 1.00 91.25 92 TRP A N 1
ATOM 738 C CA . TRP A 1 92 ? -6.904 -3.470 0.293 1.00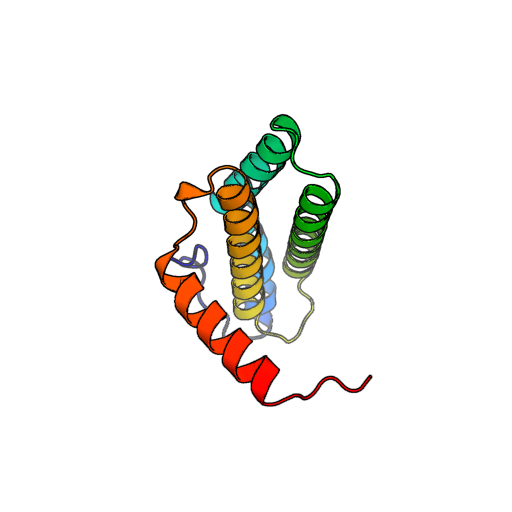 91.25 92 TRP A CA 1
ATOM 739 C C . TRP A 1 92 ? -6.570 -2.973 1.696 1.00 91.25 92 TRP A C 1
ATOM 741 O O . TRP A 1 92 ? -7.452 -2.964 2.550 1.00 91.25 92 TRP A O 1
ATOM 751 N N . ALA A 1 93 ? -5.350 -2.480 1.914 1.00 94.50 93 ALA A N 1
ATOM 752 C CA . ALA A 1 93 ? -4.948 -1.918 3.199 1.00 94.50 93 ALA A CA 1
ATOM 753 C C . ALA A 1 93 ? -5.802 -0.695 3.585 1.00 94.50 93 ALA A C 1
ATOM 755 O O . ALA A 1 93 ? -6.252 -0.588 4.726 1.00 94.50 93 ALA A O 1
ATOM 756 N N . ASP A 1 94 ? -6.074 0.201 2.627 1.00 94.31 94 ASP A N 1
ATOM 757 C CA . ASP A 1 94 ? -6.953 1.367 2.800 1.00 94.31 94 ASP A CA 1
ATOM 758 C C . ASP A 1 94 ? -8.371 0.936 3.190 1.00 94.31 94 ASP A C 1
ATOM 760 O O . ASP A 1 94 ? -8.916 1.405 4.190 1.00 94.31 94 ASP A O 1
ATOM 764 N N . MET A 1 95 ? -8.947 -0.015 2.451 1.00 91.31 95 MET A N 1
ATOM 765 C CA . MET A 1 95 ? -10.279 -0.550 2.731 1.00 91.31 95 MET A CA 1
ATOM 766 C C . MET A 1 95 ? -10.354 -1.210 4.108 1.00 91.31 95 MET A C 1
ATOM 768 O O . MET A 1 95 ? -11.276 -0.908 4.861 1.00 91.31 95 MET A O 1
ATOM 772 N N . MET A 1 96 ? -9.374 -2.041 4.472 1.00 90.88 96 MET A N 1
ATOM 773 C CA . MET A 1 96 ? -9.316 -2.689 5.785 1.00 90.88 96 MET A CA 1
ATOM 774 C C . MET A 1 96 ? -9.269 -1.664 6.923 1.00 90.88 96 MET A C 1
ATOM 776 O O . MET A 1 96 ? -10.065 -1.742 7.859 1.00 90.88 96 MET A O 1
ATOM 780 N N . ALA A 1 97 ? -8.370 -0.678 6.835 1.00 93.25 97 ALA A N 1
ATOM 781 C CA . ALA A 1 97 ? -8.231 0.365 7.848 1.00 93.25 97 ALA A CA 1
ATOM 782 C C . ALA A 1 97 ? -9.505 1.216 7.964 1.00 93.25 97 ALA A C 1
ATOM 784 O O . ALA A 1 97 ? -9.993 1.487 9.064 1.00 93.25 97 ALA A O 1
ATOM 785 N N . ARG A 1 98 ? -10.084 1.597 6.822 1.00 92.31 98 ARG A N 1
ATOM 786 C CA . ARG A 1 98 ? -11.299 2.408 6.758 1.00 92.31 98 ARG A CA 1
ATOM 787 C C . ARG A 1 98 ? -12.523 1.675 7.300 1.00 92.31 98 ARG A C 1
ATOM 789 O O . ARG A 1 98 ? -13.301 2.293 8.022 1.00 92.31 98 ARG A O 1
ATOM 796 N N . GLN A 1 99 ? -12.703 0.402 6.953 1.00 90.81 99 GLN A N 1
ATOM 797 C CA . GLN A 1 99 ? -13.845 -0.410 7.386 1.00 90.81 99 GLN A CA 1
ATOM 798 C C . GLN A 1 99 ? -13.762 -0.783 8.861 1.00 90.81 99 GLN A C 1
ATOM 800 O O . GLN A 1 99 ? -14.793 -0.837 9.522 1.00 90.81 99 GLN A O 1
ATOM 805 N N . TYR A 1 100 ? -12.557 -0.972 9.402 1.00 90.31 100 TYR A N 1
ATOM 806 C CA . TYR A 1 100 ? -12.390 -1.143 10.842 1.00 90.31 100 TYR A CA 1
ATOM 807 C C . TYR A 1 100 ? -12.908 0.080 11.613 1.00 90.31 100 TYR A C 1
ATOM 809 O O . TYR A 1 100 ? -13.627 -0.060 12.598 1.00 90.31 100 TYR A O 1
ATOM 817 N N . ILE A 1 101 ? -12.580 1.286 11.137 1.00 89.50 101 ILE A N 1
ATOM 818 C CA . ILE A 1 101 ? -13.011 2.543 11.765 1.00 89.50 101 ILE A CA 1
ATOM 819 C C . ILE A 1 101 ? -14.472 2.878 11.477 1.00 89.50 101 ILE A C 1
ATOM 821 O O . ILE A 1 101 ? -15.159 3.452 12.316 1.00 89.50 101 ILE A O 1
ATOM 825 N N . ASN A 1 102 ? -14.962 2.514 10.295 1.00 89.44 102 ASN A N 1
ATOM 826 C CA . ASN A 1 102 ? -16.329 2.762 9.861 1.00 89.44 102 ASN A CA 1
ATOM 827 C C . ASN A 1 102 ? -16.993 1.448 9.425 1.00 89.44 102 ASN A C 1
ATOM 829 O O . ASN A 1 102 ? -17.123 1.213 8.220 1.00 89.44 102 ASN A O 1
ATOM 833 N N . PRO A 1 103 ? -17.460 0.607 10.367 1.00 85.88 103 PRO A N 1
ATOM 834 C CA . PRO A 1 103 ? -18.030 -0.701 10.034 1.00 85.88 103 PRO A CA 1
ATOM 835 C C . PRO A 1 103 ? -19.237 -0.629 9.095 1.00 85.88 103 PRO A C 1
ATOM 837 O O . PRO A 1 103 ? -19.444 -1.525 8.288 1.00 85.88 103 PRO A O 1
ATOM 840 N N . HIS A 1 104 ? -19.992 0.474 9.118 1.00 83.38 104 HIS A N 1
ATOM 841 C CA . HIS A 1 104 ? -21.113 0.709 8.199 1.00 83.38 104 HIS A CA 1
ATOM 842 C C . HIS A 1 104 ? -20.696 0.833 6.720 1.00 83.38 104 HIS A C 1
ATOM 844 O O . HIS A 1 104 ? -21.548 0.782 5.841 1.00 83.38 104 HIS A O 1
ATOM 850 N N . MET A 1 105 ? -19.401 1.020 6.429 1.00 81.31 105 MET A N 1
ATOM 851 C CA . MET A 1 105 ? -18.852 0.994 5.067 1.00 81.31 105 MET A CA 1
ATOM 852 C C . MET A 1 105 ? -18.454 -0.419 4.613 1.00 81.31 105 MET A C 1
ATOM 854 O O . MET A 1 105 ? -17.927 -0.591 3.510 1.00 81.31 105 MET A O 1
ATOM 858 N N . MET A 1 106 ? -18.642 -1.431 5.461 1.00 79.75 106 MET A N 1
ATOM 859 C CA . MET A 1 106 ? -18.505 -2.827 5.074 1.00 79.75 106 MET A CA 1
ATOM 860 C C . MET A 1 106 ? -19.753 -3.252 4.301 1.00 79.75 106 MET A C 1
ATOM 862 O O . MET A 1 106 ? -20.876 -3.094 4.775 1.00 79.75 106 MET A O 1
ATOM 866 N N . ASP A 1 107 ? -19.561 -3.766 3.089 1.00 68.94 107 ASP A N 1
ATOM 867 C CA . ASP A 1 107 ? -20.668 -4.252 2.270 1.00 68.94 107 ASP A CA 1
ATOM 868 C C . ASP A 1 107 ? -21.150 -5.617 2.783 1.00 68.94 107 ASP A C 1
ATOM 870 O O . ASP A 1 107 ? -20.595 -6.664 2.440 1.00 68.94 107 ASP A O 1
ATOM 874 N N . ALA A 1 108 ? -22.191 -5.590 3.614 1.00 64.19 108 ALA A N 1
ATOM 875 C CA . ALA A 1 108 ? -22.804 -6.779 4.201 1.00 64.19 108 ALA A CA 1
ATOM 876 C C . ALA A 1 108 ? -23.397 -7.744 3.154 1.00 64.19 108 ALA A C 1
ATOM 878 O O . ALA A 1 108 ? -23.509 -8.937 3.416 1.00 64.19 108 ALA A O 1
ATOM 879 N N . HIS A 1 109 ? -23.713 -7.289 1.934 1.00 59.41 109 HIS A N 1
ATOM 880 C CA . HIS A 1 109 ? -24.303 -8.163 0.907 1.00 59.41 109 HIS A CA 1
ATOM 881 C C . HIS A 1 109 ? -23.304 -9.200 0.371 1.00 59.41 109 HIS A C 1
ATOM 883 O O . HIS A 1 109 ? -23.693 -10.184 -0.262 1.00 59.41 109 HIS A O 1
ATOM 889 N N . ASN A 1 110 ? -22.008 -9.000 0.621 1.00 58.81 110 ASN A N 1
ATOM 890 C CA . ASN A 1 110 ? -20.959 -9.927 0.216 1.00 58.81 110 ASN A CA 1
ATOM 891 C C . ASN A 1 110 ? -20.577 -10.943 1.306 1.00 58.81 110 ASN A C 1
ATOM 893 O O . ASN A 1 110 ? -19.871 -11.901 0.988 1.00 58.81 110 ASN A O 1
ATOM 897 N N . THR A 1 111 ? -21.051 -10.802 2.552 1.00 66.31 111 THR A N 1
ATOM 898 C CA . THR A 1 111 ? -20.722 -11.750 3.636 1.00 66.31 111 THR A CA 1
ATOM 899 C C . THR A 1 111 ? -21.623 -12.984 3.656 1.00 66.31 111 THR A C 1
ATOM 901 O O . THR A 1 111 ? -21.146 -14.065 3.987 1.00 66.31 111 THR A O 1
ATOM 904 N N . ASP A 1 112 ? -22.873 -12.890 3.195 1.00 71.19 112 ASP A N 1
ATOM 905 C CA . ASP A 1 112 ? -23.808 -14.031 3.196 1.00 71.19 112 ASP A CA 1
ATOM 906 C C . ASP A 1 112 ? -23.305 -15.207 2.342 1.00 71.19 112 ASP A C 1
ATOM 908 O O . ASP A 1 112 ? -23.436 -16.376 2.704 1.00 71.19 112 ASP A O 1
ATOM 912 N N . LYS A 1 113 ? -22.646 -14.907 1.215 1.00 77.06 113 LYS A N 1
ATOM 913 C CA . LYS A 1 113 ? -22.016 -15.927 0.359 1.00 77.06 113 LYS A CA 1
ATOM 914 C C . LYS A 1 113 ? -20.826 -16.605 1.038 1.00 77.06 113 LYS A C 1
ATOM 916 O O . LYS A 1 113 ? -20.560 -17.773 0.758 1.00 77.06 113 LYS A O 1
ATOM 921 N N . VAL A 1 114 ? -20.111 -15.884 1.905 1.00 82.12 114 VAL A N 1
ATOM 922 C CA . VAL A 1 114 ? -18.975 -16.426 2.662 1.00 82.12 114 VAL A CA 1
ATOM 923 C C . VAL A 1 114 ? -19.475 -17.407 3.713 1.00 82.12 114 VAL A C 1
ATOM 925 O O . VAL A 1 114 ? -18.932 -18.503 3.804 1.00 82.12 114 VAL A O 1
ATOM 928 N N . GLU A 1 115 ? -20.545 -17.072 4.434 1.00 81.38 115 GLU A N 1
ATOM 929 C CA . GLU A 1 115 ? -21.162 -17.972 5.417 1.00 81.38 115 GLU A CA 1
ATOM 930 C C . GLU A 1 115 ? -21.648 -19.277 4.773 1.00 81.38 115 GLU A C 1
ATOM 932 O O . GLU A 1 115 ? -21.314 -20.372 5.231 1.00 81.38 115 GLU A O 1
ATOM 937 N N . VAL A 1 116 ? -22.350 -19.183 3.639 1.00 84.69 116 VAL A N 1
ATOM 938 C CA . VAL A 1 116 ? -22.785 -20.362 2.868 1.00 84.69 116 VAL A CA 1
ATOM 939 C C . VAL A 1 116 ? -21.588 -21.204 2.402 1.00 84.69 116 VAL A C 1
ATOM 941 O O . VAL A 1 116 ? -21.613 -22.440 2.473 1.00 84.69 116 VAL A O 1
ATOM 944 N N . TRP A 1 117 ? -20.512 -20.558 1.945 1.00 85.69 117 TRP A N 1
ATOM 945 C CA . TRP A 1 117 ? -19.287 -21.248 1.542 1.00 85.69 117 TRP A CA 1
ATOM 946 C C . TRP A 1 117 ? -18.601 -21.957 2.721 1.00 85.69 117 TRP A C 1
ATOM 948 O O . TRP A 1 117 ? -18.256 -23.133 2.593 1.00 85.69 117 TRP A O 1
ATOM 958 N N . LEU A 1 118 ? -18.462 -21.297 3.877 1.00 85.00 118 LEU A N 1
ATOM 959 C CA . LEU A 1 118 ? -17.858 -21.865 5.090 1.00 85.00 118 LEU A CA 1
ATOM 960 C C . LEU A 1 118 ? -18.633 -23.086 5.597 1.00 85.00 118 LEU A C 1
ATOM 962 O O . LEU A 1 118 ? -18.031 -24.102 5.953 1.00 85.00 118 LEU A O 1
ATOM 966 N N . GLN A 1 119 ? -19.965 -23.019 5.583 1.00 85.88 119 GLN A N 1
ATOM 967 C CA . GLN A 1 119 ? -20.829 -24.144 5.947 1.00 85.88 119 GLN A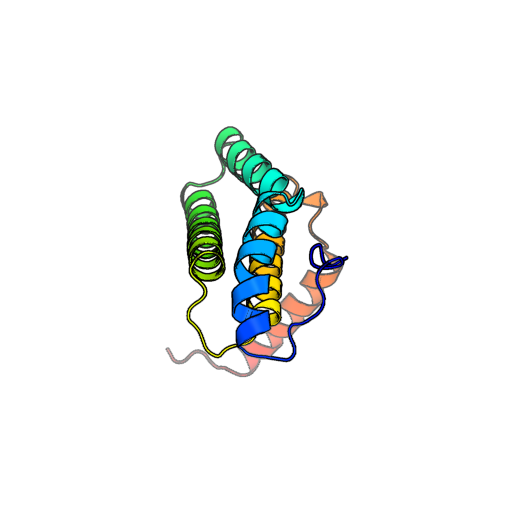 CA 1
ATOM 968 C C . GLN A 1 119 ? -20.623 -25.335 5.002 1.00 85.88 119 GLN A C 1
ATOM 970 O O . GLN A 1 119 ? -20.455 -26.466 5.457 1.00 85.88 119 GLN A O 1
ATOM 975 N N . THR A 1 120 ? -20.544 -25.081 3.694 1.00 83.81 120 THR A N 1
ATOM 976 C CA . THR A 1 120 ? -20.296 -26.123 2.684 1.00 83.81 120 THR A CA 1
ATOM 977 C C . THR A 1 120 ? -18.891 -26.728 2.810 1.00 83.81 120 THR A C 1
ATOM 979 O O . THR A 1 120 ? -18.702 -27.926 2.593 1.00 83.81 120 THR A O 1
ATOM 982 N N . PHE A 1 121 ? -17.889 -25.918 3.162 1.00 77.81 121 PHE A N 1
ATOM 983 C CA . PHE A 1 121 ? -16.505 -26.361 3.334 1.00 77.81 121 PHE A CA 1
ATOM 984 C C . PHE A 1 121 ? -16.339 -27.257 4.571 1.00 77.81 121 PHE A C 1
ATOM 986 O O . PHE A 1 121 ? -15.759 -28.340 4.472 1.00 77.81 121 PHE A O 1
ATOM 993 N N . ASN A 1 122 ? -16.922 -26.866 5.709 1.00 65.06 122 ASN A N 1
ATOM 994 C CA . ASN A 1 122 ? -16.897 -27.660 6.944 1.00 65.06 122 ASN A CA 1
ATOM 995 C C . ASN A 1 122 ? -17.656 -28.991 6.825 1.00 65.06 122 ASN A C 1
ATOM 997 O O . ASN A 1 122 ? -17.331 -29.945 7.523 1.00 65.06 122 ASN A O 1
ATOM 1001 N N . GLN A 1 123 ? -18.637 -29.085 5.924 1.00 61.97 123 GLN A N 1
ATOM 1002 C CA . GLN A 1 123 ? -19.331 -30.343 5.630 1.00 61.97 123 GLN A CA 1
ATOM 1003 C C . GLN A 1 123 ? -18.495 -31.312 4.776 1.00 61.97 123 GLN A C 1
ATOM 1005 O O . GLN A 1 123 ? -18.728 -32.518 4.820 1.00 61.97 123 GLN A O 1
ATOM 1010 N N . LYS A 1 124 ? -17.528 -30.812 3.992 1.00 60.28 124 LYS A N 1
ATOM 1011 C CA . LYS A 1 124 ? -16.702 -31.621 3.072 1.00 60.28 124 LYS A CA 1
ATOM 1012 C C . LYS A 1 124 ? -15.339 -32.023 3.637 1.00 60.28 124 LYS A C 1
ATOM 1014 O O . LYS A 1 124 ? -14.747 -32.976 3.137 1.00 60.28 124 LYS A O 1
ATOM 1019 N N . SER A 1 125 ? -14.859 -31.334 4.667 1.00 55.75 125 SER A N 1
ATOM 1020 C CA . SER A 1 125 ? -13.647 -31.697 5.404 1.00 55.75 125 SER A CA 1
ATOM 1021 C C . SER A 1 125 ? -14.028 -32.109 6.825 1.00 55.75 125 SER A C 1
ATOM 1023 O O . SER A 1 125 ? -14.097 -31.238 7.694 1.00 55.75 125 SER A O 1
ATOM 1025 N N . PRO A 1 126 ? -14.284 -33.405 7.103 1.00 53.97 126 PRO A N 1
ATOM 1026 C CA . PRO A 1 126 ? -14.395 -33.846 8.484 1.00 53.97 126 PRO A CA 1
ATOM 1027 C C . PRO A 1 126 ? -13.066 -33.522 9.168 1.00 53.97 126 PRO A C 1
ATOM 1029 O O . PRO A 1 126 ? -11.996 -33.829 8.631 1.00 53.97 126 PRO A O 1
ATOM 1032 N N . ARG A 1 127 ? -13.144 -32.829 10.310 1.00 58.25 127 ARG A N 1
ATOM 1033 C CA . ARG A 1 127 ? -11.987 -32.531 11.156 1.00 58.25 127 ARG A CA 1
ATOM 1034 C C . ARG A 1 127 ? -11.183 -33.821 11.321 1.00 58.25 127 ARG A C 1
ATOM 1036 O O . ARG A 1 127 ? -11.721 -34.838 11.747 1.00 58.25 127 ARG A O 1
ATOM 1043 N N . ARG A 1 128 ? -9.921 -33.794 10.892 1.00 58.06 128 ARG A N 1
ATOM 1044 C CA . ARG A 1 128 ? -8.952 -34.797 11.323 1.00 58.06 128 ARG A CA 1
ATOM 1045 C C . ARG A 1 128 ? -8.531 -34.355 12.714 1.00 58.06 128 ARG A C 1
ATOM 1047 O O . ARG A 1 128 ? -7.728 -33.430 12.828 1.00 58.06 128 ARG A O 1
ATOM 1054 N N . ASP A 1 129 ? -9.207 -34.924 13.701 1.00 59.06 129 ASP A N 1
ATOM 1055 C CA . ASP A 1 129 ? -8.798 -34.878 15.101 1.00 59.06 129 ASP A CA 1
ATOM 1056 C C . ASP A 1 129 ? -7.426 -35.555 15.276 1.00 59.06 129 ASP A C 1
ATOM 1058 O O . ASP A 1 129 ? -7.137 -36.520 14.522 1.00 59.06 129 ASP A O 1
#

Secondary structure (DSSP, 8-state):
--TTTTSPPP-SHHHHHHHHHHHHHHHHH-HHHHHHHHHHHHHHHTT--HHHHHHHHHHHHHHHHHHHHHHT---SS-HHHHHHHHHHHHHHHHHHHHHHH-GGGS-GGGTHHHHHHHHHHHHHS----

Sequence (129 aa):
MSILSELAIPLTREQSIDTASAYAEQIKGSPRLKTLAYWRFRAKEQGAPAWFIKMIDVEVNVIINRLVILEEWGRAGDSWAFASHTMRLIYWADMMARQYINPHMMDAHNTDKVEVWLQTFNQKSPRRD

pLDDT: mean 84.8, std 12.85, range [40.84, 96.69]